Protein AF-A0A6B3EKQ7-F1 (afdb_monomer_lite)

Secondary structure (DSSP, 8-state):
-EEETTEEEE----S--HHHHHHHHHHHHHHHS-EE--HHHHHHHHHHHHH-SS-EEEEEEEETTT--EEEEEEEHHHHHHHHHHHHHHHHHHHHHHHHTS-HHHHTTT--

Sequence (111 aa):
SMIALGTALVTRTVKRGAGSVDTWLMRHAREEHALTIGAQVAEEAKLAAALETGARLPVRGQDRDEGLPRVGELTVAEVRAVLRPVYEDVARLVAGVLDASPPELVDDVFE

Foldseek 3Di:
DDDDPNDDQDDDDDPCDPQNLLVLQQVCCCPPVQFHADSVQSVVLLVVLVVDDQDWDWGWGARNPPRHIDIDIDTSVNSVVSCVVVVVVVVVVVVVVQVSDDPVVNVVVVD

Radius of gyration: 18.89 Å; chains: 1; bounding box: 49×26×47 Å

Structure (mmCIF, N/CA/C/O backbone):
data_AF-A0A6B3EKQ7-F1
#
_entry.id   AF-A0A6B3EKQ7-F1
#
loop_
_atom_site.group_PDB
_atom_site.id
_atom_site.type_symbol
_atom_site.label_atom_id
_atom_site.label_alt_id
_atom_site.label_comp_id
_atom_site.label_asym_id
_atom_site.label_entity_id
_atom_site.label_seq_id
_atom_site.pdbx_PDB_ins_code
_atom_site.Cartn_x
_atom_site.Cartn_y
_atom_site.Cartn_z
_atom_site.occupancy
_atom_site.B_iso_or_equiv
_atom_site.auth_seq_id
_atom_site.auth_comp_id
_atom_site.auth_asym_id
_atom_site.auth_atom_id
_atom_site.pdbx_PDB_model_num
ATOM 1 N N . SER A 1 1 ? 17.185 4.700 -14.015 1.00 45.78 1 SER A N 1
ATOM 2 C CA . SER A 1 1 ? 18.146 5.122 -15.047 1.00 45.78 1 SER A CA 1
ATOM 3 C C . SER A 1 1 ? 19.035 3.950 -15.368 1.00 45.78 1 SER A C 1
ATOM 5 O O . SER A 1 1 ? 19.462 3.291 -14.429 1.00 45.78 1 SER A O 1
ATOM 7 N N . MET A 1 2 ? 19.273 3.671 -16.647 1.00 41.03 2 MET A N 1
ATOM 8 C CA . MET A 1 2 ? 20.307 2.712 -17.038 1.00 41.03 2 MET A CA 1
ATOM 9 C C . MET A 1 2 ? 21.641 3.461 -17.123 1.00 41.03 2 MET A C 1
ATOM 11 O O . MET A 1 2 ? 21.689 4.547 -17.708 1.00 41.03 2 MET A O 1
ATOM 15 N N . ILE A 1 3 ? 22.683 2.928 -16.486 1.00 48.81 3 ILE A N 1
ATOM 16 C CA . ILE A 1 3 ? 24.028 3.510 -16.483 1.00 48.81 3 ILE A CA 1
ATOM 17 C C . ILE A 1 3 ? 24.955 2.480 -17.121 1.00 48.81 3 ILE A C 1
ATOM 19 O O . ILE A 1 3 ? 25.155 1.415 -16.549 1.00 48.81 3 ILE A O 1
ATOM 23 N N . ALA A 1 4 ? 25.523 2.816 -18.276 1.00 41.56 4 ALA A N 1
ATOM 24 C CA . ALA A 1 4 ? 26.612 2.064 -18.891 1.00 41.56 4 ALA A CA 1
ATOM 25 C C . ALA A 1 4 ? 27.818 3.003 -19.014 1.00 41.56 4 ALA A C 1
ATOM 27 O O . ALA A 1 4 ? 27.660 4.172 -19.365 1.00 41.56 4 ALA A O 1
ATOM 28 N N . LEU A 1 5 ? 29.014 2.526 -18.650 1.00 44.38 5 LEU A N 1
ATOM 29 C CA . LEU A 1 5 ? 30.277 3.280 -18.750 1.00 44.38 5 LEU A CA 1
ATOM 30 C C . LEU A 1 5 ? 30.207 4.717 -18.181 1.00 44.38 5 LEU A C 1
ATOM 32 O O . LEU A 1 5 ? 30.698 5.674 -18.776 1.00 44.38 5 LEU A O 1
ATOM 36 N N . GLY A 1 6 ? 29.556 4.892 -17.027 1.00 42.88 6 GLY A N 1
ATOM 37 C CA . GLY A 1 6 ? 29.482 6.186 -16.336 1.00 42.88 6 GLY A CA 1
ATOM 38 C C . GLY A 1 6 ? 28.581 7.240 -16.994 1.00 42.88 6 GLY A C 1
ATOM 39 O O . GLY A 1 6 ? 28.534 8.369 -16.510 1.00 42.88 6 GLY A O 1
ATOM 40 N N . THR A 1 7 ? 27.832 6.896 -18.047 1.00 34.19 7 THR A N 1
ATOM 41 C CA . THR A 1 7 ? 26.850 7.787 -18.685 1.00 34.19 7 THR A CA 1
ATOM 42 C C . THR A 1 7 ? 25.436 7.216 -18.574 1.00 34.19 7 THR A C 1
ATOM 44 O O . THR A 1 7 ? 25.195 6.025 -18.763 1.00 34.19 7 THR A O 1
ATOM 47 N N . ALA A 1 8 ? 24.475 8.070 -18.205 1.00 45.38 8 ALA A N 1
ATOM 48 C CA . ALA A 1 8 ? 23.068 7.692 -18.126 1.00 45.38 8 ALA A CA 1
ATOM 49 C C . ALA A 1 8 ? 22.448 7.757 -19.529 1.00 45.38 8 ALA A C 1
ATOM 51 O O . ALA A 1 8 ? 22.250 8.847 -20.060 1.00 45.38 8 ALA A O 1
ATOM 52 N N . LEU A 1 9 ? 22.141 6.600 -20.118 1.00 46.16 9 LEU A N 1
ATOM 53 C CA . LEU A 1 9 ? 21.628 6.504 -21.492 1.00 46.16 9 LEU A CA 1
ATOM 54 C C . LEU A 1 9 ? 20.140 6.858 -21.591 1.00 46.16 9 LEU A C 1
ATOM 56 O O . LEU A 1 9 ? 19.721 7.534 -22.525 1.00 46.16 9 LEU A O 1
ATOM 60 N N . VAL A 1 10 ? 19.339 6.471 -20.593 1.00 50.44 10 VAL A N 1
ATOM 61 C CA . VAL A 1 10 ? 17.914 6.823 -20.517 1.00 50.44 10 VAL A CA 1
ATOM 62 C C . VAL A 1 10 ? 17.527 7.098 -19.065 1.00 50.44 10 VAL A C 1
ATOM 64 O O . VAL A 1 10 ? 17.635 6.235 -18.186 1.00 50.44 10 VAL A O 1
ATOM 67 N N . THR A 1 11 ? 17.045 8.315 -18.804 1.00 46.56 11 THR A N 1
ATOM 68 C CA . THR A 1 11 ? 16.425 8.689 -17.528 1.00 46.56 11 THR A CA 1
ATOM 69 C C . THR A 1 11 ? 14.958 8.996 -17.771 1.00 46.56 11 THR A C 1
ATOM 71 O O . THR A 1 11 ? 14.613 9.991 -18.402 1.00 46.56 11 THR A O 1
ATOM 74 N N . ARG A 1 12 ? 14.078 8.142 -17.251 1.00 52.66 12 ARG A N 1
ATOM 75 C CA . ARG A 1 12 ? 12.655 8.441 -17.129 1.00 52.66 12 ARG A CA 1
ATOM 76 C C . ARG A 1 12 ? 12.281 8.373 -15.654 1.00 52.66 12 ARG A C 1
ATOM 78 O O . ARG A 1 12 ? 12.656 7.432 -14.958 1.00 52.66 12 ARG A O 1
ATOM 85 N N . THR A 1 13 ? 11.542 9.373 -15.195 1.00 51.91 13 THR A N 1
ATOM 86 C CA . THR A 1 13 ? 11.144 9.509 -13.793 1.00 51.91 13 THR A CA 1
ATOM 87 C C . THR A 1 13 ? 9.628 9.483 -13.718 1.00 51.91 13 THR A C 1
ATOM 89 O O 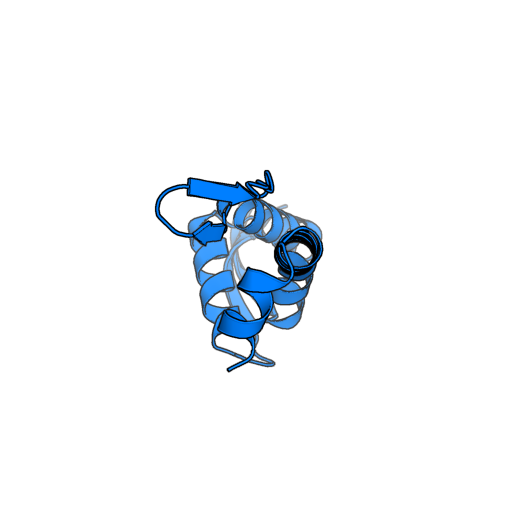. THR A 1 13 ? 8.965 10.344 -14.295 1.00 51.91 13 THR A O 1
ATOM 92 N N . VAL A 1 14 ? 9.066 8.520 -12.991 1.00 56.62 14 VAL A N 1
ATOM 93 C CA . VAL A 1 14 ? 7.635 8.517 -12.673 1.00 56.62 14 VAL A CA 1
ATOM 94 C C . VAL A 1 14 ? 7.448 9.356 -11.411 1.00 56.62 14 VAL A C 1
ATOM 96 O O . VAL A 1 14 ? 7.985 9.027 -10.356 1.00 56.62 14 VAL A O 1
ATOM 99 N N . LYS A 1 15 ? 6.683 10.451 -11.491 1.00 54.03 15 LYS A N 1
ATOM 100 C CA . LYS A 1 15 ? 6.291 11.268 -10.322 1.00 54.03 15 LYS A CA 1
ATOM 101 C C . LYS A 1 15 ? 5.187 10.578 -9.497 1.00 54.03 15 LYS A C 1
ATOM 103 O O . LYS A 1 15 ? 4.166 11.178 -9.181 1.00 54.03 15 LYS A O 1
ATOM 108 N N . ARG A 1 16 ? 5.392 9.306 -9.154 1.00 58.09 16 ARG A N 1
ATOM 109 C CA . ARG A 1 16 ? 4.601 8.533 -8.187 1.00 58.09 16 ARG A CA 1
ATOM 110 C C . ARG A 1 16 ? 5.575 7.899 -7.197 1.00 58.09 16 ARG A C 1
ATOM 112 O O . ARG A 1 16 ? 6.034 6.782 -7.392 1.00 58.09 16 ARG A O 1
ATOM 119 N N . GLY A 1 17 ? 5.998 8.680 -6.202 1.00 56.97 17 GLY A N 1
ATOM 120 C CA . GLY A 1 17 ? 6.923 8.224 -5.156 1.00 56.97 17 GLY A CA 1
ATOM 121 C C . GLY A 1 17 ? 6.236 7.356 -4.096 1.00 56.97 17 GLY A C 1
ATOM 122 O O . GLY A 1 17 ? 5.009 7.273 -4.069 1.00 56.97 17 GLY A O 1
ATOM 123 N N . ALA A 1 18 ? 7.013 6.762 -3.186 1.00 52.50 18 ALA A N 1
ATOM 124 C CA . ALA A 1 18 ? 6.524 5.883 -2.114 1.00 52.50 18 ALA A CA 1
ATOM 125 C C . ALA A 1 18 ? 5.358 6.487 -1.298 1.00 52.50 18 ALA A C 1
ATOM 127 O O . ALA A 1 18 ? 4.345 5.821 -1.114 1.00 52.50 18 ALA A O 1
ATOM 128 N N . GLY A 1 19 ? 5.422 7.781 -0.958 1.00 57.81 19 GLY A N 1
ATOM 129 C CA . GLY A 1 19 ? 4.344 8.465 -0.228 1.00 57.81 19 GLY A CA 1
ATOM 130 C C . GLY A 1 19 ? 3.022 8.603 -0.999 1.00 57.81 19 GLY A C 1
ATOM 131 O O . GLY A 1 19 ? 1.977 8.832 -0.392 1.00 57.81 19 GLY A O 1
ATOM 132 N N . SER A 1 20 ? 3.028 8.435 -2.328 1.00 72.19 20 SER A N 1
ATOM 133 C CA . SER A 1 20 ? 1.783 8.398 -3.110 1.00 72.19 20 SER A CA 1
ATOM 134 C C . SER A 1 20 ? 0.993 7.117 -2.853 1.00 72.19 20 SER A C 1
ATOM 136 O O . SER A 1 20 ? -0.227 7.177 -2.766 1.00 72.19 20 SER A O 1
ATOM 138 N N . VAL A 1 21 ? 1.679 5.991 -2.643 1.00 81.25 21 VAL A N 1
ATOM 139 C CA . VAL A 1 21 ? 1.042 4.699 -2.373 1.00 81.25 21 VAL A CA 1
ATOM 140 C C . VAL A 1 21 ? 0.381 4.704 -1.006 1.00 81.25 21 VAL A C 1
ATOM 142 O O . VAL A 1 21 ? -0.777 4.313 -0.892 1.00 81.25 21 VAL A O 1
ATOM 145 N N . ASP A 1 22 ? 1.083 5.194 0.015 1.00 88.75 22 ASP A N 1
ATOM 146 C CA . ASP A 1 22 ? 0.545 5.226 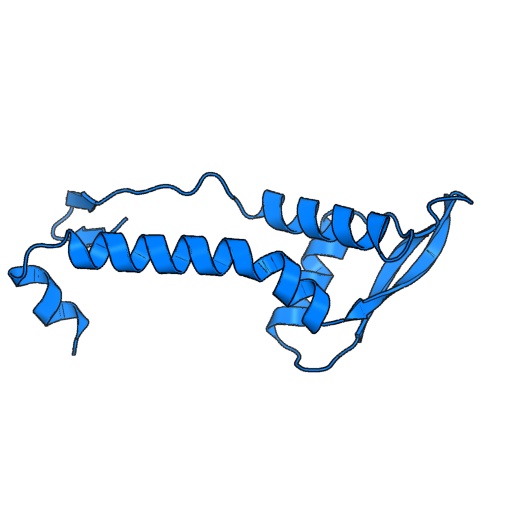1.376 1.00 88.75 22 ASP A CA 1
ATOM 147 C C . ASP A 1 22 ? -0.676 6.147 1.426 1.00 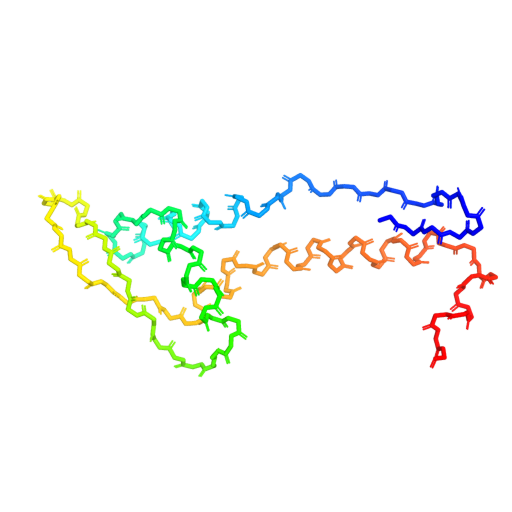88.75 22 ASP A C 1
ATOM 149 O O . ASP A 1 22 ? -1.714 5.781 1.969 1.00 88.75 22 ASP A O 1
ATOM 153 N N . THR A 1 23 ? -0.610 7.290 0.733 1.00 89.75 23 THR A N 1
ATOM 154 C CA . THR A 1 23 ? -1.757 8.197 0.568 1.00 89.75 23 THR A CA 1
ATOM 155 C C . THR A 1 23 ? -2.936 7.506 -0.122 1.00 89.75 23 THR A C 1
ATOM 157 O O . THR A 1 23 ? -4.089 7.711 0.262 1.00 89.75 23 THR A O 1
ATOM 160 N N . TRP A 1 24 ? -2.683 6.684 -1.143 1.00 91.00 24 TRP A N 1
ATOM 161 C CA . TRP A 1 24 ? -3.740 5.948 -1.835 1.00 91.00 24 TRP A CA 1
ATOM 162 C C . TRP A 1 24 ? -4.346 4.847 -0.967 1.00 91.00 24 TRP A C 1
ATOM 164 O O . TRP A 1 24 ? -5.560 4.676 -0.991 1.00 91.00 24 TRP A O 1
ATOM 174 N N . LEU A 1 25 ? -3.541 4.151 -0.162 1.00 92.75 25 LEU A N 1
ATOM 175 C CA . LEU A 1 25 ? -4.026 3.169 0.809 1.00 92.75 25 LEU A CA 1
ATOM 176 C C . LEU A 1 25 ? -4.858 3.825 1.911 1.00 92.75 25 LEU A C 1
ATOM 178 O O . LEU A 1 25 ? -5.938 3.337 2.232 1.00 92.75 25 LEU A O 1
ATOM 182 N N . MET A 1 26 ? -4.411 4.968 2.437 1.00 93.75 26 MET A N 1
ATOM 183 C CA . MET A 1 26 ? -5.182 5.767 3.394 1.00 93.75 26 MET A CA 1
ATOM 184 C C . MET A 1 26 ? -6.531 6.187 2.805 1.00 93.75 26 MET A C 1
ATOM 186 O O . MET A 1 26 ? -7.562 6.099 3.470 1.00 93.75 26 MET A O 1
ATOM 190 N N . ARG A 1 27 ? -6.537 6.624 1.540 1.00 93.56 27 ARG A N 1
ATOM 191 C CA . ARG A 1 27 ? -7.767 6.981 0.832 1.00 93.56 27 ARG A CA 1
ATOM 192 C C . ARG A 1 27 ? -8.678 5.768 0.643 1.00 93.56 27 ARG A C 1
ATOM 194 O O . ARG A 1 27 ? -9.864 5.876 0.924 1.00 93.56 27 ARG A O 1
ATOM 201 N N . HIS A 1 28 ? -8.131 4.632 0.223 1.00 94.69 28 HIS A N 1
ATOM 202 C CA . HIS A 1 28 ? -8.882 3.395 0.032 1.00 94.69 28 HIS A CA 1
ATOM 203 C C . HIS A 1 28 ? -9.525 2.908 1.339 1.00 94.69 28 HIS A C 1
ATOM 205 O O . HIS A 1 28 ? -10.723 2.648 1.365 1.00 94.69 28 HIS A O 1
ATOM 211 N N . ALA A 1 29 ? -8.780 2.891 2.449 1.00 94.19 29 ALA A N 1
ATOM 212 C CA . ALA A 1 29 ? -9.324 2.563 3.770 1.00 94.19 29 ALA A CA 1
ATOM 213 C C . ALA A 1 29 ? -10.460 3.518 4.185 1.00 94.19 29 ALA A C 1
ATOM 215 O O . ALA A 1 29 ? -11.468 3.101 4.756 1.00 94.19 29 ALA A O 1
ATOM 216 N N . ARG A 1 30 ? -10.338 4.805 3.843 1.00 93.75 30 ARG A N 1
ATOM 217 C CA . ARG A 1 30 ? -11.362 5.812 4.137 1.00 93.75 30 ARG A CA 1
ATOM 218 C C . ARG A 1 30 ? -12.619 5.671 3.273 1.00 93.75 30 ARG A C 1
ATOM 220 O O . ARG A 1 30 ? -13.702 5.999 3.756 1.00 93.75 30 ARG A O 1
ATOM 227 N N . GLU A 1 31 ? -12.470 5.286 2.008 1.00 93.44 31 GLU A N 1
ATOM 228 C CA . GLU A 1 31 ? -13.560 5.172 1.027 1.00 93.44 31 GLU A CA 1
ATOM 229 C C . GLU A 1 31 ? -14.311 3.841 1.167 1.00 93.44 31 GLU A C 1
ATOM 231 O O . GLU A 1 31 ? -15.535 3.858 1.254 1.00 93.44 31 GLU A O 1
ATOM 236 N N . GLU A 1 32 ? -13.596 2.720 1.274 1.00 94.50 32 GLU A N 1
ATOM 237 C CA . GLU A 1 32 ? -14.196 1.376 1.276 1.00 94.50 32 GLU A CA 1
ATOM 238 C C . GLU A 1 32 ? -14.508 0.847 2.684 1.00 94.50 32 GLU A C 1
ATOM 240 O O . GLU A 1 32 ? -15.437 0.064 2.860 1.00 94.50 32 GLU A O 1
ATOM 245 N N . HIS A 1 33 ? -13.764 1.287 3.708 1.00 93.25 33 HIS A N 1
ATOM 246 C CA . HIS A 1 33 ? -13.870 0.740 5.073 1.00 93.25 33 HIS A CA 1
ATOM 247 C C . HIS A 1 33 ? -14.343 1.755 6.119 1.00 93.25 33 HIS A C 1
ATOM 249 O O . HIS A 1 33 ? -14.394 1.426 7.308 1.00 93.25 33 HIS A O 1
ATOM 255 N N . ALA A 1 34 ? -14.656 2.986 5.691 1.00 93.75 34 ALA A N 1
ATOM 256 C CA . ALA A 1 34 ? -14.960 4.128 6.560 1.00 93.75 34 ALA A CA 1
ATOM 257 C C . ALA A 1 34 ? -13.920 4.319 7.685 1.00 93.75 34 ALA A C 1
ATOM 259 O O . ALA A 1 34 ? -14.234 4.795 8.775 1.00 93.75 34 ALA A O 1
ATOM 260 N N . LEU A 1 35 ? -12.663 3.946 7.419 1.00 94.44 35 LEU A N 1
ATOM 261 C CA . LEU A 1 35 ? -11.590 3.928 8.403 1.00 94.44 35 LEU A CA 1
ATOM 262 C C . LEU A 1 35 ? -10.508 4.932 8.016 1.00 94.44 35 LEU A C 1
ATOM 264 O O . LEU A 1 35 ? -9.875 4.828 6.966 1.00 94.44 35 LEU A O 1
ATOM 268 N N . THR A 1 36 ? -10.253 5.896 8.891 1.00 94.44 36 THR A N 1
ATOM 269 C CA . THR A 1 36 ? -9.137 6.827 8.728 1.00 94.44 36 THR A CA 1
ATOM 270 C C . THR A 1 36 ? -7.890 6.226 9.370 1.00 94.44 36 THR A C 1
ATOM 272 O O . THR A 1 36 ? -7.843 6.034 10.585 1.00 94.44 36 THR A O 1
ATOM 275 N N . ILE A 1 37 ? -6.878 5.927 8.553 1.00 94.88 37 ILE A N 1
ATOM 276 C CA . ILE A 1 37 ? -5.579 5.398 8.993 1.00 94.88 37 ILE A CA 1
ATOM 277 C C . ILE A 1 37 ? -4.458 6.395 8.689 1.00 94.88 37 ILE A C 1
ATOM 279 O O . ILE A 1 37 ? -4.566 7.204 7.769 1.00 94.88 37 ILE A O 1
ATOM 283 N N . GLY A 1 38 ? -3.377 6.340 9.468 1.00 93.31 38 GLY A N 1
ATOM 284 C CA . GLY A 1 38 ? -2.174 7.142 9.231 1.00 93.31 38 GLY A CA 1
ATOM 285 C C . GLY A 1 38 ? -1.209 6.492 8.235 1.00 93.31 38 GLY A C 1
ATOM 286 O O . GLY A 1 38 ? -1.309 5.301 7.945 1.00 93.31 38 GLY A O 1
ATOM 287 N N . ALA A 1 39 ? -0.223 7.265 7.771 1.00 91.62 39 ALA A N 1
ATOM 288 C CA . ALA A 1 39 ? 0.782 6.796 6.814 1.00 91.62 39 ALA A CA 1
ATOM 289 C C . ALA A 1 39 ? 1.592 5.593 7.330 1.00 91.62 39 ALA A C 1
ATOM 291 O O . ALA A 1 39 ? 1.851 4.671 6.569 1.00 91.62 39 ALA A O 1
ATOM 292 N N . GLN A 1 40 ? 1.930 5.554 8.625 1.00 92.12 40 GLN A N 1
ATOM 293 C CA . GLN A 1 40 ? 2.640 4.413 9.216 1.00 92.12 40 GLN A CA 1
ATOM 294 C C . GLN A 1 40 ? 1.819 3.116 9.139 1.00 92.12 40 GLN A C 1
ATOM 296 O O . GLN A 1 40 ? 2.341 2.079 8.754 1.00 92.12 40 GLN A O 1
ATOM 301 N N . VAL A 1 41 ? 0.520 3.179 9.447 1.00 93.81 41 VAL A N 1
ATOM 302 C CA . VAL A 1 41 ? -0.373 2.009 9.377 1.00 93.81 41 VAL A CA 1
ATOM 303 C C . VAL A 1 41 ? -0.557 1.557 7.926 1.00 93.81 41 VAL A C 1
ATOM 305 O O . VAL A 1 41 ? -0.593 0.361 7.644 1.00 93.81 41 VAL A O 1
ATOM 308 N N . ALA A 1 42 ? -0.641 2.507 6.990 1.00 93.00 42 ALA A N 1
ATOM 309 C CA . ALA A 1 42 ? -0.683 2.204 5.564 1.00 93.00 42 ALA A CA 1
ATOM 310 C C . ALA A 1 42 ? 0.615 1.530 5.074 1.00 93.00 42 ALA A C 1
ATOM 312 O O . ALA A 1 42 ? 0.545 0.557 4.325 1.00 93.00 42 ALA A O 1
ATOM 313 N N . GLU A 1 43 ? 1.782 1.994 5.532 1.00 91.12 43 GLU A N 1
ATOM 314 C CA . GLU A 1 43 ? 3.083 1.376 5.245 1.00 91.12 43 GLU A CA 1
ATOM 315 C C . GLU A 1 43 ? 3.160 -0.053 5.801 1.00 91.12 43 GLU A C 1
ATOM 317 O O . GLU A 1 43 ? 3.542 -0.975 5.085 1.00 91.12 43 GLU A O 1
ATOM 322 N N . GLU A 1 44 ? 2.750 -0.266 7.053 1.00 91.12 44 GLU A N 1
ATOM 323 C CA . GLU A 1 44 ? 2.729 -1.593 7.680 1.00 91.12 44 GLU A CA 1
ATOM 324 C C . GLU A 1 44 ? 1.839 -2.569 6.894 1.00 91.12 44 GLU A C 1
ATOM 326 O O . GLU A 1 44 ? 2.259 -3.688 6.590 1.00 91.12 44 GLU A O 1
ATOM 331 N N . ALA A 1 45 ? 0.646 -2.129 6.475 1.00 91.69 45 ALA A N 1
ATOM 332 C CA . ALA A 1 45 ? -0.244 -2.927 5.633 1.00 91.69 45 ALA A CA 1
ATOM 333 C C . ALA A 1 45 ? 0.372 -3.233 4.255 1.00 91.69 45 ALA A C 1
ATOM 335 O O . ALA A 1 45 ? 0.245 -4.349 3.748 1.00 91.69 45 ALA A O 1
ATOM 336 N N . LYS A 1 46 ? 1.079 -2.268 3.654 1.00 90.38 46 LYS A N 1
ATOM 337 C CA . LYS A 1 46 ? 1.800 -2.454 2.387 1.00 90.38 46 LYS A CA 1
ATOM 338 C C . LYS A 1 46 ? 2.894 -3.517 2.510 1.00 90.38 46 LYS A C 1
ATOM 340 O O . LYS A 1 46 ? 2.976 -4.401 1.658 1.00 90.38 46 LYS A O 1
ATOM 345 N N . LEU A 1 47 ? 3.707 -3.449 3.564 1.00 89.38 47 LEU A N 1
ATOM 346 C CA . LEU A 1 47 ? 4.777 -4.415 3.827 1.00 89.38 47 LEU A CA 1
ATOM 347 C C . LEU A 1 47 ? 4.215 -5.814 4.101 1.00 89.38 47 LEU A C 1
ATOM 349 O O . LEU A 1 47 ? 4.702 -6.791 3.534 1.00 89.38 47 LEU A O 1
ATOM 353 N N . ALA A 1 48 ? 3.151 -5.916 4.898 1.00 88.75 48 ALA A N 1
ATOM 354 C CA . ALA A 1 48 ? 2.507 -7.194 5.183 1.00 88.75 48 ALA A CA 1
ATOM 355 C C . ALA A 1 48 ? 1.896 -7.831 3.918 1.00 88.75 48 ALA A C 1
ATOM 357 O O . ALA A 1 48 ? 2.078 -9.022 3.665 1.00 88.75 48 ALA A O 1
ATOM 358 N N . ALA A 1 49 ? 1.259 -7.034 3.052 1.00 89.62 49 ALA A N 1
ATOM 359 C CA . ALA A 1 49 ? 0.700 -7.517 1.787 1.00 89.62 49 ALA A CA 1
ATOM 360 C C . ALA A 1 49 ? 1.750 -8.014 0.780 1.00 89.62 49 ALA A C 1
ATOM 362 O O . ALA A 1 49 ? 1.423 -8.806 -0.114 1.00 89.62 49 ALA A O 1
ATOM 363 N N . ALA A 1 50 ? 2.998 -7.550 0.897 1.00 85.31 50 ALA A N 1
ATOM 364 C CA . ALA A 1 50 ? 4.101 -8.029 0.071 1.00 85.31 50 ALA A CA 1
ATOM 365 C C . ALA A 1 50 ? 4.523 -9.460 0.446 1.00 85.31 50 ALA A C 1
ATOM 367 O O . ALA A 1 50 ? 4.914 -10.222 -0.438 1.00 85.31 50 ALA A O 1
ATOM 368 N N . LEU A 1 51 ? 4.414 -9.824 1.728 1.00 85.12 51 LEU A N 1
ATOM 369 C CA . LEU A 1 51 ? 4.865 -11.110 2.268 1.00 85.12 51 LEU A CA 1
ATOM 370 C C . LEU A 1 51 ? 3.770 -12.181 2.270 1.00 85.12 51 LEU A C 1
ATOM 372 O O . LEU A 1 51 ? 4.068 -13.364 2.121 1.00 85.12 51 LEU A O 1
ATOM 376 N N . GLU A 1 52 ? 2.509 -11.782 2.416 1.00 79.44 52 GLU A N 1
ATOM 377 C CA . GLU A 1 52 ? 1.392 -12.714 2.564 1.00 79.44 52 GLU A CA 1
ATOM 378 C C . GLU A 1 52 ? 0.507 -12.781 1.312 1.00 79.44 52 GLU A C 1
ATOM 380 O O . GLU A 1 52 ? 0.407 -11.835 0.527 1.00 79.44 52 GLU A O 1
ATOM 385 N N . THR A 1 53 ? -0.164 -13.919 1.111 1.00 75.38 53 THR A N 1
ATOM 386 C CA . THR A 1 53 ? -1.134 -14.123 0.023 1.00 75.38 53 THR A CA 1
ATOM 387 C C . THR A 1 53 ? -2.455 -14.624 0.598 1.00 75.38 53 THR A C 1
ATOM 389 O O . THR A 1 53 ? -2.470 -15.475 1.480 1.00 75.38 53 THR A O 1
ATOM 392 N N . GLY A 1 54 ? -3.578 -14.054 0.148 1.00 71.88 54 GLY A N 1
ATOM 393 C CA . GLY A 1 54 ? -4.917 -14.426 0.632 1.00 71.88 54 GLY A CA 1
ATOM 394 C C . GLY A 1 54 ? -5.257 -13.984 2.065 1.00 71.88 54 GLY A C 1
ATOM 395 O O . GLY A 1 54 ? -6.347 -14.290 2.540 1.00 71.88 54 GLY A O 1
ATOM 396 N N . ALA A 1 55 ? -4.362 -13.260 2.742 1.00 84.25 55 ALA A N 1
ATOM 397 C CA . ALA A 1 55 ? -4.545 -12.830 4.123 1.00 84.25 55 ALA A CA 1
ATOM 398 C C . ALA A 1 55 ? -5.418 -11.570 4.263 1.00 84.25 55 ALA A C 1
ATOM 400 O O . ALA A 1 55 ? -5.577 -10.767 3.331 1.00 84.25 55 ALA A O 1
ATOM 401 N N . ARG A 1 56 ? -5.956 -11.395 5.473 1.00 90.88 56 ARG A N 1
ATOM 402 C CA . ARG A 1 56 ? -6.537 -10.141 5.960 1.00 90.88 56 ARG A CA 1
ATOM 403 C C . ARG A 1 56 ? -5.564 -9.503 6.942 1.00 90.88 56 ARG A C 1
ATOM 405 O O . ARG A 1 56 ? -4.997 -10.186 7.787 1.00 90.88 56 ARG A O 1
ATOM 412 N N . LEU A 1 57 ? -5.388 -8.200 6.818 1.00 90.81 57 LEU A N 1
ATOM 413 C CA . LEU A 1 57 ? -4.424 -7.390 7.537 1.00 90.81 57 LEU A CA 1
ATOM 414 C C . LEU A 1 57 ? -5.192 -6.489 8.508 1.00 90.81 57 LEU A C 1
ATOM 416 O O . LEU A 1 57 ? -5.882 -5.567 8.059 1.00 90.81 57 LEU A O 1
ATOM 420 N N . PRO A 1 58 ? -5.121 -6.740 9.825 1.00 91.06 58 PRO A N 1
ATOM 421 C CA . PRO A 1 58 ? -5.767 -5.880 10.800 1.00 91.06 58 PRO A CA 1
ATOM 422 C C . PRO A 1 58 ? -5.077 -4.514 10.820 1.00 91.06 58 PRO A C 1
ATOM 424 O O . PRO A 1 58 ? -3.862 -4.418 10.986 1.00 91.06 58 PRO A O 1
ATOM 427 N N . VAL A 1 59 ? -5.860 -3.448 10.691 1.00 92.31 59 VAL A N 1
ATOM 428 C CA . VAL A 1 59 ? -5.375 -2.065 10.692 1.00 92.31 59 VAL A CA 1
ATOM 429 C C . VAL A 1 59 ? -6.089 -1.255 11.763 1.00 92.31 59 VAL A C 1
ATOM 431 O O . VAL A 1 59 ? -7.315 -1.262 11.876 1.00 92.31 59 VAL A O 1
ATOM 434 N N . ARG A 1 60 ? -5.311 -0.543 12.580 1.00 92.38 60 ARG A N 1
ATOM 435 C CA . ARG A 1 60 ? -5.841 0.370 13.599 1.00 92.38 60 ARG A CA 1
ATOM 436 C C . ARG A 1 60 ? -6.060 1.746 12.990 1.00 92.38 60 ARG A C 1
ATOM 438 O O . ARG A 1 60 ? -5.148 2.312 12.393 1.00 92.38 60 ARG A O 1
ATOM 445 N N . GLY A 1 61 ? -7.251 2.291 13.182 1.00 92.12 61 GLY A N 1
ATOM 446 C CA . GLY A 1 61 ? -7.609 3.615 12.698 1.00 92.12 61 GLY A CA 1
ATOM 447 C C . GLY A 1 61 ? -8.704 4.254 13.535 1.00 92.12 61 GLY A C 1
ATOM 448 O O . GLY A 1 61 ? -9.028 3.796 14.631 1.00 92.12 61 GLY A O 1
ATOM 449 N N . GLN A 1 62 ? -9.261 5.330 13.002 1.00 93.50 62 GLN A N 1
ATOM 450 C CA . GLN A 1 62 ? -10.413 6.020 13.564 1.00 93.50 62 GLN A CA 1
ATOM 451 C C . GLN A 1 62 ? -11.612 5.801 12.658 1.00 93.50 62 GLN A C 1
ATOM 453 O O . GLN A 1 62 ? -11.498 5.924 11.434 1.00 93.50 62 GLN A O 1
ATOM 458 N N . ASP A 1 63 ? -12.747 5.479 13.264 1.00 91.75 63 ASP A N 1
ATOM 459 C CA . ASP A 1 63 ? -14.021 5.483 12.565 1.00 91.75 63 ASP A CA 1
ATOM 460 C C . ASP A 1 63 ? -14.280 6.877 11.983 1.00 91.75 63 ASP A C 1
ATOM 462 O O . ASP A 1 63 ? -14.047 7.893 12.643 1.00 91.75 63 ASP A O 1
ATOM 466 N N . ARG A 1 64 ? -14.694 6.934 10.720 1.00 84.38 64 ARG A N 1
ATOM 467 C CA . ARG A 1 64 ? -14.886 8.197 10.013 1.00 84.38 64 ARG A CA 1
ATOM 468 C C . ARG A 1 64 ? -16.026 9.031 10.597 1.00 84.38 64 ARG A C 1
ATOM 470 O O . ARG A 1 64 ? -15.921 10.257 10.564 1.00 84.38 64 ARG A O 1
ATOM 477 N N . ASP A 1 65 ? -17.089 8.389 11.063 1.00 85.31 65 ASP A N 1
ATOM 478 C CA . ASP A 1 65 ? -18.323 9.069 11.449 1.00 85.31 65 ASP A CA 1
ATOM 479 C C . ASP A 1 65 ? -18.300 9.425 12.939 1.00 85.31 65 ASP A C 1
ATOM 481 O O . ASP A 1 65 ? -18.658 10.540 13.318 1.00 85.31 65 ASP A O 1
ATOM 485 N N . GLU A 1 66 ? -17.804 8.513 13.779 1.00 83.50 66 GLU A N 1
ATOM 486 C CA . GLU A 1 66 ? -17.765 8.704 15.236 1.00 83.50 66 GLU A CA 1
ATOM 487 C C . GLU A 1 66 ? -16.411 9.219 15.755 1.00 83.50 66 GLU A C 1
ATOM 489 O O . GLU A 1 66 ? -16.314 9.696 16.887 1.00 83.50 66 GLU A O 1
ATOM 494 N N . GLY A 1 67 ? -15.341 9.122 14.957 1.00 86.31 67 GLY A N 1
ATOM 495 C CA . GLY A 1 67 ? -13.979 9.503 15.356 1.00 86.31 67 GLY A CA 1
ATOM 496 C C . GLY A 1 67 ? -13.341 8.568 16.392 1.00 86.31 67 GLY A C 1
ATOM 497 O O . GLY A 1 67 ? -12.234 8.831 16.874 1.00 86.31 67 GLY A O 1
ATOM 498 N N . LEU A 1 68 ? -14.022 7.479 16.754 1.00 90.00 68 LEU A N 1
ATOM 499 C CA . LEU A 1 68 ? -13.581 6.549 17.786 1.00 90.00 68 LEU A CA 1
ATOM 500 C C . LEU A 1 68 ? -12.517 5.578 17.251 1.00 90.00 68 LEU A C 1
ATOM 502 O O . LEU A 1 68 ? -12.600 5.139 16.101 1.00 90.00 68 LEU A O 1
ATOM 506 N N . PRO A 1 69 ? -11.514 5.201 18.068 1.00 92.31 69 PRO A N 1
ATOM 507 C CA . PRO A 1 69 ? -10.540 4.187 17.684 1.00 92.31 69 PRO A CA 1
ATOM 508 C C . PRO A 1 69 ? -11.213 2.847 17.362 1.00 92.31 69 PRO A C 1
ATOM 510 O O . PRO A 1 69 ? -11.917 2.278 18.195 1.00 92.31 69 PRO A O 1
ATOM 513 N N . ARG A 1 70 ? -10.946 2.315 16.168 1.00 93.25 70 ARG A N 1
ATOM 514 C CA . ARG A 1 70 ? -11.484 1.045 15.672 1.00 93.25 70 ARG A CA 1
ATOM 515 C C . ARG A 1 70 ? -10.387 0.230 14.987 1.00 93.25 70 ARG A C 1
ATOM 517 O O . ARG A 1 70 ? -9.454 0.774 14.396 1.00 93.25 70 ARG A O 1
ATOM 524 N N . VAL A 1 71 ? -10.502 -1.094 15.066 1.00 92.81 71 VAL A N 1
ATOM 525 C CA . VAL A 1 71 ? -9.707 -2.026 14.255 1.00 92.81 71 VAL A CA 1
ATOM 526 C C . VAL A 1 71 ? -10.543 -2.427 13.043 1.00 92.81 71 VAL A C 1
ATOM 528 O O . VAL A 1 71 ? -11.635 -2.969 13.206 1.00 92.81 71 VAL A O 1
ATOM 531 N N . GLY A 1 72 ? -10.049 -2.125 11.846 1.00 91.88 72 GLY A N 1
ATOM 532 C CA . GLY A 1 72 ? -10.581 -2.642 10.586 1.00 91.88 72 GLY A CA 1
ATOM 533 C C . GLY A 1 72 ? -9.683 -3.731 10.009 1.00 91.88 72 GLY A C 1
ATOM 534 O O . GLY A 1 72 ? -8.646 -4.064 10.582 1.00 91.88 72 GLY A O 1
ATOM 535 N N . GLU A 1 73 ? -10.067 -4.267 8.856 1.00 92.31 73 GLU A N 1
ATOM 536 C CA . GLU A 1 73 ? -9.286 -5.263 8.124 1.00 92.31 73 GLU A CA 1
ATOM 537 C C . GLU A 1 73 ? -9.152 -4.826 6.666 1.00 92.31 73 GLU A C 1
ATOM 539 O O . GLU A 1 73 ? -10.152 -4.516 6.028 1.00 92.31 73 GLU A O 1
ATOM 544 N N . LEU A 1 74 ? -7.929 -4.833 6.137 1.00 93.81 74 LEU A N 1
ATOM 545 C CA . LEU A 1 74 ? -7.663 -4.719 4.703 1.00 93.81 74 LEU A CA 1
ATOM 546 C C . LEU A 1 74 ? -7.249 -6.080 4.165 1.00 93.81 74 LEU A C 1
ATOM 548 O O . LEU A 1 74 ? -6.459 -6.788 4.777 1.00 93.81 74 LEU A O 1
ATOM 552 N N . THR A 1 75 ? -7.724 -6.466 2.997 1.00 94.81 75 THR A N 1
ATOM 553 C CA . THR A 1 75 ? -7.259 -7.682 2.333 1.00 94.81 75 THR A CA 1
ATOM 554 C C . THR A 1 75 ? -5.973 -7.414 1.558 1.00 94.81 75 THR A C 1
ATOM 556 O O . THR A 1 75 ? -5.765 -6.343 0.985 1.00 94.81 75 THR A O 1
ATOM 559 N N . VAL A 1 76 ? -5.114 -8.430 1.446 1.00 93.81 76 VAL A N 1
ATOM 560 C CA . VAL A 1 76 ? -3.937 -8.363 0.562 1.00 93.81 76 VAL A CA 1
ATOM 561 C C . VAL A 1 76 ? -4.337 -8.027 -0.883 1.00 93.81 76 VAL A C 1
ATOM 563 O O . VAL A 1 76 ? -3.603 -7.335 -1.589 1.00 93.81 76 VAL A O 1
ATOM 566 N N . ALA A 1 77 ? -5.502 -8.501 -1.335 1.00 92.44 77 ALA A N 1
ATOM 567 C CA . ALA A 1 77 ? -6.009 -8.243 -2.680 1.00 92.44 77 ALA A CA 1
ATOM 568 C C . ALA A 1 77 ? -6.307 -6.753 -2.916 1.00 92.44 77 ALA A C 1
ATOM 570 O O . ALA A 1 77 ? -5.907 -6.213 -3.947 1.00 92.44 77 ALA A O 1
ATOM 571 N N . GLU A 1 78 ? -6.942 -6.080 -1.954 1.00 93.00 78 GLU A N 1
ATOM 572 C CA . GLU A 1 78 ? -7.189 -4.634 -1.989 1.00 93.00 78 GLU A CA 1
ATOM 573 C C . GLU A 1 78 ? -5.880 -3.846 -2.042 1.00 93.00 78 GLU A C 1
ATOM 575 O O . GLU A 1 78 ? -5.691 -3.005 -2.924 1.00 93.00 78 GLU A O 1
ATOM 580 N N . VAL A 1 79 ? -4.927 -4.181 -1.167 1.00 92.12 79 VAL A N 1
ATOM 581 C CA . VAL A 1 79 ? -3.617 -3.517 -1.133 1.00 92.12 79 VAL A CA 1
ATOM 582 C C . VAL A 1 79 ? -2.888 -3.676 -2.473 1.00 92.12 79 VAL A C 1
ATOM 584 O O . VAL A 1 79 ? -2.378 -2.703 -3.032 1.00 92.12 79 VAL A O 1
ATOM 587 N N . ARG A 1 80 ? -2.901 -4.880 -3.060 1.00 90.25 80 ARG A N 1
ATOM 588 C CA . ARG A 1 80 ? -2.316 -5.141 -4.388 1.00 90.25 80 ARG A CA 1
ATOM 589 C C . ARG A 1 80 ? -3.037 -4.392 -5.506 1.00 90.25 80 ARG A C 1
ATOM 591 O O . ARG A 1 80 ? -2.381 -3.924 -6.435 1.00 90.25 80 ARG A O 1
ATOM 598 N N . ALA A 1 81 ? -4.359 -4.254 -5.429 1.00 90.06 81 ALA A N 1
ATOM 599 C CA . ALA A 1 81 ? -5.127 -3.494 -6.408 1.00 90.06 81 ALA A CA 1
ATOM 600 C C . ALA A 1 81 ? -4.755 -2.004 -6.386 1.00 90.06 81 ALA A C 1
ATOM 602 O O . ALA A 1 81 ? -4.589 -1.413 -7.454 1.00 90.06 81 ALA A O 1
ATOM 603 N N . VAL A 1 82 ? -4.547 -1.430 -5.196 1.00 90.19 82 VAL A N 1
ATOM 604 C CA . VAL A 1 82 ? -4.067 -0.048 -5.019 1.00 90.19 82 VAL A CA 1
ATOM 605 C C . VAL A 1 82 ? -2.642 0.129 -5.560 1.00 90.19 82 VAL A C 1
ATOM 607 O O . VAL A 1 82 ? -2.331 1.159 -6.157 1.00 90.19 82 VAL A O 1
ATOM 610 N N . LEU A 1 83 ? -1.781 -0.881 -5.408 1.00 86.25 83 LEU A N 1
ATOM 611 C CA . LEU A 1 83 ? -0.390 -0.862 -5.882 1.00 86.25 83 LEU A CA 1
ATOM 612 C C . LEU A 1 83 ? -0.231 -1.087 -7.395 1.00 86.25 83 LEU A C 1
ATOM 614 O O . LEU A 1 83 ? 0.740 -0.614 -7.988 1.00 86.25 83 LEU A O 1
ATOM 618 N N . ARG A 1 84 ? -1.162 -1.801 -8.037 1.00 86.56 84 ARG A N 1
ATOM 619 C CA . ARG A 1 84 ? -1.059 -2.215 -9.448 1.00 86.56 84 ARG A CA 1
ATOM 620 C C . ARG A 1 84 ? -0.717 -1.079 -10.426 1.00 86.56 84 ARG A C 1
ATOM 622 O O . ARG A 1 84 ? 0.193 -1.290 -11.225 1.00 86.56 84 ARG A O 1
ATOM 629 N N . PRO A 1 85 ? -1.330 0.121 -10.365 1.00 82.88 85 PRO A N 1
ATOM 630 C CA . PRO A 1 85 ? -0.975 1.213 -11.273 1.00 82.88 85 PRO A CA 1
ATOM 631 C C . PRO A 1 85 ? 0.494 1.645 -11.163 1.00 82.88 85 PRO A C 1
ATOM 633 O O . PRO A 1 85 ? 1.093 2.045 -12.158 1.00 82.88 85 PRO A O 1
ATOM 636 N N . VAL A 1 86 ? 1.088 1.553 -9.968 1.00 80.19 86 VAL A N 1
ATOM 637 C CA . VAL A 1 86 ? 2.507 1.873 -9.757 1.00 80.19 86 VAL A CA 1
ATOM 638 C C . VAL A 1 86 ? 3.389 0.811 -10.402 1.00 80.19 86 VAL A C 1
ATOM 640 O O . VAL A 1 86 ? 4.339 1.152 -11.101 1.00 80.19 86 VAL A O 1
ATOM 643 N N . TYR A 1 87 ? 3.056 -0.469 -10.227 1.00 79.00 87 TYR A N 1
ATOM 644 C CA . TYR A 1 87 ? 3.802 -1.556 -10.859 1.00 79.00 87 TYR A CA 1
ATOM 645 C C . TYR A 1 87 ? 3.711 -1.523 -12.385 1.00 79.00 87 TYR A C 1
ATOM 647 O O . TYR A 1 87 ? 4.716 -1.738 -13.055 1.00 79.00 87 TYR A O 1
ATOM 655 N N . GLU A 1 88 ? 2.544 -1.203 -12.945 1.00 82.38 88 GLU A N 1
ATOM 656 C CA . GLU A 1 88 ? 2.381 -1.042 -14.392 1.00 82.38 88 GLU A CA 1
ATOM 657 C C . GLU A 1 88 ? 3.223 0.107 -14.944 1.00 82.38 88 GLU A C 1
ATOM 659 O O . GLU A 1 88 ? 3.858 -0.035 -15.988 1.00 82.38 88 GLU A O 1
ATOM 664 N N . ASP A 1 89 ? 3.258 1.242 -14.248 1.00 77.69 89 ASP A N 1
ATOM 665 C CA . ASP A 1 89 ? 4.106 2.362 -14.642 1.00 77.69 89 ASP A CA 1
ATOM 666 C C . ASP A 1 89 ? 5.587 1.992 -14.611 1.00 77.69 89 ASP A C 1
ATOM 668 O O . ASP A 1 89 ? 6.316 2.330 -15.542 1.00 77.69 89 ASP A O 1
ATOM 672 N N . VAL A 1 90 ? 6.026 1.279 -13.571 1.00 75.69 90 VAL A N 1
ATOM 673 C CA . VAL A 1 90 ? 7.402 0.778 -13.467 1.00 75.69 90 VAL A CA 1
ATOM 674 C C . VAL A 1 90 ? 7.705 -0.201 -14.602 1.00 75.69 90 VAL A C 1
ATOM 676 O O . VAL A 1 90 ? 8.731 -0.057 -15.259 1.00 75.69 90 VAL A O 1
ATOM 679 N N . ALA A 1 91 ? 6.810 -1.143 -14.900 1.00 78.62 91 ALA A N 1
ATOM 680 C CA . ALA A 1 91 ? 6.995 -2.093 -15.995 1.00 78.62 91 ALA A CA 1
ATOM 681 C C . ALA A 1 91 ? 7.104 -1.385 -17.357 1.00 78.62 91 ALA A C 1
ATOM 683 O O . ALA A 1 91 ? 8.025 -1.662 -18.124 1.00 78.62 91 ALA A O 1
ATOM 684 N N . ARG A 1 92 ? 6.229 -0.407 -17.635 1.00 78.00 92 ARG A N 1
ATOM 685 C CA . ARG A 1 92 ? 6.297 0.422 -18.856 1.00 78.00 92 ARG A CA 1
ATOM 686 C C . ARG A 1 92 ? 7.578 1.249 -18.923 1.00 78.00 92 ARG A C 1
ATOM 688 O O . ARG A 1 92 ? 8.105 1.481 -20.008 1.00 78.00 92 ARG A O 1
ATOM 695 N N . LEU A 1 93 ? 8.067 1.719 -17.777 1.00 74.00 93 LEU A N 1
ATOM 696 C CA . LEU A 1 93 ? 9.322 2.453 -17.683 1.00 74.00 93 LEU A CA 1
ATOM 697 C C . LEU A 1 93 ? 10.501 1.576 -18.095 1.00 74.00 93 LEU A C 1
ATOM 699 O O . LEU A 1 93 ? 11.305 2.007 -18.914 1.00 74.00 93 LEU A O 1
ATOM 703 N N . VAL A 1 94 ? 10.585 0.366 -17.533 1.00 74.50 94 VAL A N 1
ATOM 704 C CA . VAL A 1 94 ? 11.652 -0.596 -17.831 1.00 74.50 94 VAL A CA 1
ATOM 705 C C . VAL A 1 94 ? 11.587 -1.016 -19.295 1.00 74.50 94 VAL A C 1
ATOM 707 O O . VAL A 1 94 ? 12.593 -0.900 -19.986 1.00 74.50 94 VAL A O 1
ATOM 710 N N . ALA A 1 95 ? 10.407 -1.395 -19.796 1.00 76.00 95 ALA A N 1
ATOM 711 C CA . ALA A 1 95 ? 10.222 -1.762 -21.200 1.00 76.00 95 ALA A CA 1
ATOM 712 C C . ALA A 1 95 ? 10.653 -0.631 -22.148 1.00 76.00 95 ALA A C 1
ATOM 714 O O . ALA A 1 95 ? 11.462 -0.847 -23.039 1.00 76.00 95 ALA A O 1
ATOM 715 N N . GLY A 1 96 ? 10.214 0.607 -21.892 1.00 74.12 96 GLY A N 1
ATOM 716 C CA . GLY A 1 96 ? 10.600 1.750 -22.724 1.00 74.12 96 GLY A CA 1
ATOM 717 C C . GLY A 1 96 ? 12.081 2.134 -22.630 1.00 74.12 96 GLY A C 1
ATOM 718 O O . GLY A 1 96 ? 12.588 2.799 -23.527 1.00 74.12 96 GLY A O 1
ATOM 719 N N . VAL A 1 97 ? 12.777 1.760 -21.553 1.00 72.75 97 VAL A N 1
ATOM 720 C CA . VAL A 1 97 ? 14.236 1.910 -21.449 1.00 72.75 97 VAL A CA 1
ATOM 721 C C . VAL A 1 97 ? 14.939 0.842 -22.288 1.00 72.75 97 VAL A C 1
ATOM 723 O O . VAL A 1 97 ? 15.875 1.183 -23.003 1.00 72.75 97 VAL A O 1
ATOM 726 N N . LEU A 1 98 ? 14.478 -0.411 -22.242 1.00 69.56 98 LEU A N 1
ATOM 727 C CA . LEU A 1 98 ? 15.019 -1.502 -23.060 1.00 69.56 98 LEU A CA 1
ATOM 728 C C . LEU A 1 98 ? 14.801 -1.245 -24.559 1.00 69.56 98 LEU A C 1
ATOM 730 O O . LEU A 1 98 ? 15.756 -1.334 -25.320 1.00 69.56 98 LEU A O 1
ATOM 734 N N . ASP A 1 99 ? 13.606 -0.808 -24.967 1.00 72.62 99 ASP A N 1
ATOM 735 C CA . ASP A 1 99 ? 13.292 -0.487 -26.372 1.00 72.62 99 ASP A CA 1
ATOM 736 C C . ASP A 1 99 ? 14.132 0.674 -26.931 1.00 72.62 99 ASP A C 1
ATOM 738 O O . ASP A 1 99 ? 14.414 0.736 -28.125 1.00 72.62 99 ASP A O 1
ATOM 742 N N . ALA A 1 100 ? 14.507 1.630 -26.076 1.00 68.50 100 ALA A N 1
ATOM 743 C CA . ALA A 1 1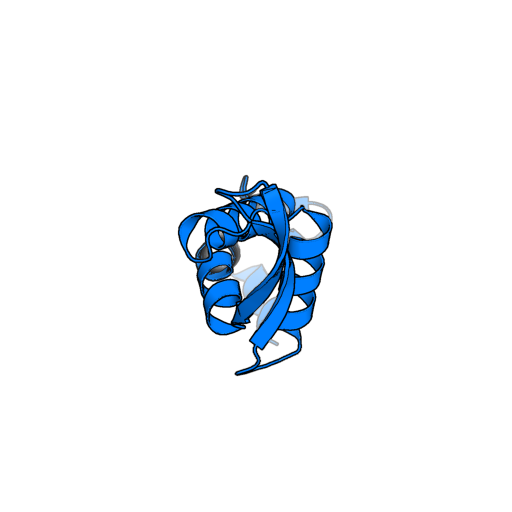00 ? 15.324 2.781 -26.458 1.00 68.50 100 ALA A CA 1
ATOM 744 C C . ALA A 1 100 ? 16.834 2.500 -26.385 1.00 68.50 100 ALA A C 1
ATOM 746 O O . ALA A 1 100 ? 17.632 3.387 -26.696 1.00 68.50 100 ALA A O 1
ATOM 747 N N . SER A 1 101 ? 17.231 1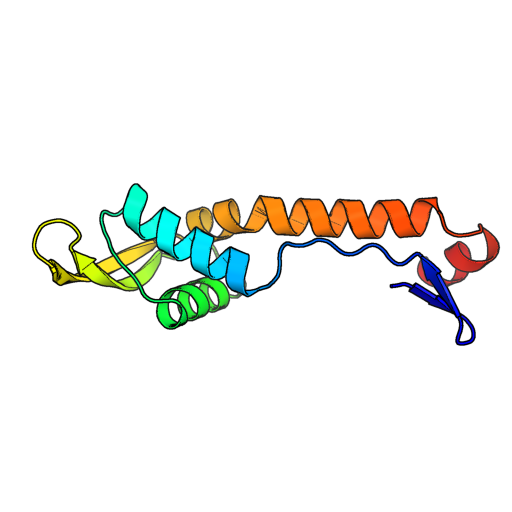.308 -25.933 1.00 63.91 101 SER A N 1
ATOM 748 C CA . SER A 1 101 ? 18.638 0.948 -25.788 1.00 63.91 101 SER A CA 1
ATOM 749 C C . SER A 1 101 ? 19.213 0.476 -27.127 1.00 63.91 101 SER A C 1
ATOM 751 O O . SER A 1 101 ? 18.550 -0.275 -27.844 1.00 63.91 101 SER A O 1
ATOM 753 N N . PRO A 1 102 ? 20.438 0.897 -27.487 1.00 63.22 102 PRO A N 1
ATOM 754 C CA . PRO A 1 102 ? 21.143 0.347 -28.637 1.00 63.22 102 PRO A CA 1
ATOM 755 C C . PRO A 1 102 ? 21.259 -1.182 -28.522 1.00 63.22 102 PRO A C 1
ATOM 757 O O . PRO A 1 102 ? 21.474 -1.679 -27.412 1.00 63.22 102 PRO A O 1
ATOM 760 N N . PRO A 1 103 ? 21.162 -1.932 -29.636 1.00 61.12 103 PRO A N 1
ATOM 761 C CA . PRO A 1 103 ? 21.212 -3.395 -29.619 1.00 61.12 103 PRO A CA 1
ATOM 762 C C . PRO A 1 103 ? 22.498 -3.935 -28.976 1.00 61.12 103 PRO A C 1
ATOM 764 O O . PRO A 1 103 ? 22.462 -4.986 -28.348 1.00 61.12 103 PRO A O 1
ATOM 767 N N . GLU A 1 104 ? 23.600 -3.177 -29.034 1.00 58.16 104 GLU A N 1
ATOM 768 C CA . GLU A 1 104 ? 24.894 -3.560 -28.451 1.00 58.16 104 GLU A CA 1
ATOM 769 C C . GLU A 1 104 ? 24.886 -3.725 -26.914 1.00 58.16 104 GLU A C 1
ATOM 771 O O . GLU A 1 104 ? 25.808 -4.321 -26.369 1.00 58.16 104 GLU A O 1
ATOM 776 N N . LEU A 1 105 ? 23.882 -3.188 -26.208 1.00 56.66 105 LEU A N 1
ATOM 777 C CA . LEU A 1 105 ? 23.735 -3.277 -24.743 1.00 56.66 105 LEU A CA 1
ATOM 778 C C . LEU A 1 105 ? 22.683 -4.294 -24.295 1.00 56.66 105 LEU A C 1
ATOM 780 O O . LEU A 1 105 ? 22.587 -4.609 -23.111 1.00 56.66 105 LEU A O 1
ATOM 784 N N . VAL A 1 106 ? 21.852 -4.759 -25.224 1.00 53.56 106 VAL A N 1
ATOM 785 C CA . VAL A 1 106 ? 20.744 -5.668 -24.930 1.00 53.56 106 VAL A CA 1
ATOM 786 C C . VAL A 1 106 ? 21.270 -7.091 -24.740 1.00 53.56 106 VAL A C 1
ATOM 788 O O . VAL A 1 106 ? 20.812 -7.784 -23.834 1.00 53.56 106 VAL A O 1
ATOM 791 N N . ASP A 1 107 ? 22.288 -7.483 -25.512 1.00 52.94 107 ASP A N 1
ATOM 792 C CA . ASP A 1 107 ? 22.929 -8.802 -25.415 1.00 52.94 107 ASP A CA 1
ATOM 793 C C . ASP A 1 107 ? 23.537 -9.081 -24.023 1.00 52.94 107 ASP A C 1
ATOM 795 O O . ASP A 1 107 ? 23.566 -10.230 -23.600 1.00 52.94 107 ASP A O 1
ATOM 799 N N . ASP A 1 108 ? 23.926 -8.044 -23.270 1.00 54.97 108 ASP A N 1
ATOM 800 C CA . ASP A 1 108 ? 24.524 -8.156 -21.923 1.00 54.97 108 ASP A CA 1
ATOM 801 C C . ASP A 1 108 ? 23.479 -8.355 -20.793 1.00 54.97 108 ASP A C 1
ATOM 803 O O . ASP A 1 108 ? 23.836 -8.616 -19.647 1.00 54.97 108 ASP A O 1
ATOM 807 N N . VAL A 1 109 ? 22.177 -8.189 -21.080 1.00 53.91 109 VAL A N 1
ATOM 808 C CA . VAL A 1 109 ? 21.070 -8.292 -20.095 1.00 53.91 109 VAL A CA 1
ATOM 809 C C . VAL A 1 109 ? 20.294 -9.612 -20.216 1.00 53.91 109 VAL A C 1
ATOM 811 O O . VAL A 1 109 ? 19.563 -9.981 -19.296 1.00 53.91 109 VAL A O 1
ATOM 814 N N . PHE A 1 110 ? 20.411 -10.305 -21.352 1.00 48.59 110 PHE A N 1
ATOM 815 C CA . PHE A 1 110 ? 19.681 -11.546 -21.643 1.00 48.59 110 PHE A CA 1
ATOM 816 C C . PHE A 1 110 ? 20.428 -12.838 -21.253 1.00 48.59 110 PHE A C 1
ATOM 818 O O . PHE A 1 110 ? 19.845 -13.916 -21.404 1.00 48.59 110 PHE A O 1
ATOM 825 N N . GLU A 1 111 ? 21.660 -12.746 -20.742 1.00 41.34 111 GLU A N 1
ATOM 826 C CA . GLU A 1 111 ? 22.382 -13.850 -20.077 1.00 41.34 111 GLU A CA 1
ATOM 827 C C . GLU A 1 111 ? 22.113 -13.864 -18.561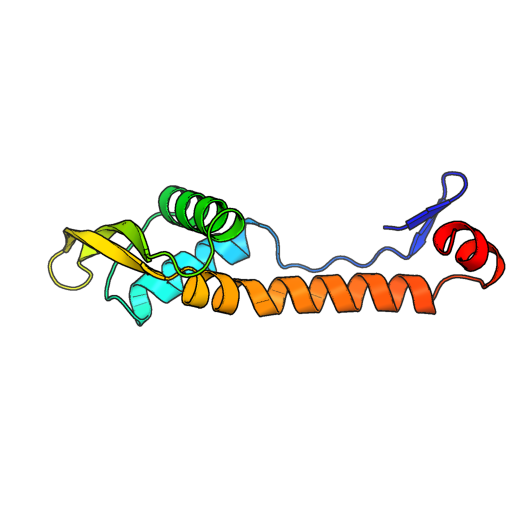 1.00 41.34 111 GLU A C 1
ATOM 829 O O . GLU A 1 111 ? 21.851 -14.967 -18.023 1.00 41.34 111 GLU A O 1
#

pLDDT: mean 77.52, std 17.6, range [34.19, 94.88]